Protein AF-A0A498RGE2-F1 (afdb_monomer_lite)

Structure (mmCIF, N/CA/C/O backbone):
data_AF-A0A498RGE2-F1
#
_entry.id   AF-A0A498RGE2-F1
#
loop_
_atom_site.group_PDB
_atom_site.id
_atom_site.type_symbol
_atom_site.label_atom_id
_atom_site.label_alt_id
_atom_site.label_comp_id
_atom_site.label_asym_id
_atom_site.label_entity_id
_atom_site.label_seq_id
_atom_site.pdbx_PDB_ins_code
_atom_site.Cartn_x
_atom_site.Cartn_y
_atom_site.Cartn_z
_atom_site.occupancy
_atom_site.B_iso_or_equiv
_atom_site.auth_seq_id
_atom_site.auth_comp_id
_atom_site.auth_asym_id
_atom_site.auth_atom_id
_atom_site.pdbx_PDB_model_num
ATOM 1 N N . MET A 1 1 ? 7.364 8.543 9.992 1.00 53.34 1 MET A N 1
ATOM 2 C CA . MET A 1 1 ? 6.316 8.303 11.012 1.00 53.34 1 MET A CA 1
ATOM 3 C C . MET A 1 1 ? 5.193 7.409 10.470 1.00 53.34 1 MET A C 1
ATOM 5 O O . MET A 1 1 ? 4.774 6.517 11.194 1.00 53.34 1 MET A O 1
ATOM 9 N N . GLY A 1 2 ? 4.799 7.545 9.193 1.00 64.88 2 GLY A N 1
ATOM 10 C CA . GLY A 1 2 ? 3.696 6.789 8.573 1.00 64.88 2 GLY A CA 1
ATOM 11 C C . GLY A 1 2 ? 3.814 5.257 8.532 1.00 64.88 2 GLY A C 1
ATOM 12 O O . GLY A 1 2 ? 2.854 4.574 8.858 1.00 64.88 2 GLY A O 1
ATOM 13 N N . PHE A 1 3 ? 4.977 4.668 8.241 1.00 69.62 3 PHE A N 1
ATOM 14 C CA . PHE A 1 3 ? 5.046 3.205 8.077 1.00 69.62 3 PHE A CA 1
ATOM 15 C C . PHE A 1 3 ? 4.809 2.383 9.363 1.00 69.62 3 PHE A C 1
ATOM 17 O O . PHE A 1 3 ? 4.374 1.236 9.297 1.00 69.62 3 PHE A O 1
ATOM 24 N N . ARG A 1 4 ? 5.022 2.962 10.557 1.00 73.94 4 ARG A N 1
ATOM 25 C CA . ARG A 1 4 ? 4.638 2.302 11.823 1.00 73.94 4 ARG A CA 1
ATOM 26 C C . ARG A 1 4 ? 3.119 2.101 11.921 1.00 73.94 4 ARG A C 1
ATOM 28 O O . ARG A 1 4 ? 2.698 1.096 12.483 1.00 73.94 4 ARG A O 1
ATOM 35 N N . LYS A 1 5 ? 2.324 3.019 11.351 1.00 78.50 5 LYS A N 1
ATOM 36 C CA . LYS A 1 5 ? 0.858 2.911 11.251 1.00 78.50 5 LYS A CA 1
ATOM 37 C C . LYS A 1 5 ? 0.478 1.703 10.395 1.00 78.50 5 LYS A C 1
ATOM 39 O O . LYS A 1 5 ? -0.290 0.871 10.855 1.00 78.50 5 LYS A O 1
ATOM 44 N N . ILE A 1 6 ? 1.100 1.560 9.222 1.00 79.56 6 ILE A N 1
ATOM 45 C CA . ILE A 1 6 ? 0.898 0.415 8.318 1.00 79.56 6 ILE A CA 1
ATOM 46 C C . ILE A 1 6 ? 1.194 -0.908 9.030 1.00 79.56 6 ILE A C 1
ATOM 48 O O . ILE A 1 6 ? 0.328 -1.774 9.076 1.00 79.56 6 ILE A O 1
ATOM 52 N N . ASN A 1 7 ? 2.360 -1.045 9.670 1.00 75.56 7 ASN A N 1
ATOM 53 C CA . ASN A 1 7 ? 2.698 -2.278 10.393 1.00 75.56 7 ASN A CA 1
ATOM 54 C C . ASN A 1 7 ? 1.708 -2.592 11.521 1.00 75.56 7 ASN A C 1
ATOM 56 O O . ASN A 1 7 ? 1.348 -3.751 11.709 1.00 75.56 7 ASN A O 1
ATOM 60 N N . GLY A 1 8 ? 1.262 -1.566 12.252 1.00 78.44 8 GLY A N 1
ATOM 61 C CA . GLY A 1 8 ? 0.224 -1.710 13.270 1.00 78.44 8 GLY A CA 1
ATOM 62 C C . GLY A 1 8 ? -1.069 -2.269 12.680 1.00 78.44 8 GLY A C 1
ATOM 63 O O . GLY A 1 8 ? -1.542 -3.300 13.145 1.00 78.44 8 GLY A O 1
ATOM 64 N N . MET A 1 9 ? -1.573 -1.656 11.606 1.00 83.12 9 MET A N 1
ATOM 65 C CA . MET A 1 9 ? -2.810 -2.083 10.941 1.00 83.12 9 MET A CA 1
ATOM 66 C C . MET A 1 9 ? -2.711 -3.492 10.343 1.00 83.12 9 MET A C 1
ATOM 68 O O . MET A 1 9 ? -3.679 -4.243 10.371 1.00 83.12 9 MET A O 1
ATOM 72 N N . ILE A 1 10 ? -1.542 -3.885 9.829 1.00 79.50 10 ILE A N 1
ATOM 73 C CA . ILE A 1 10 ? -1.311 -5.261 9.361 1.00 79.50 10 ILE A CA 1
ATOM 74 C C . ILE A 1 10 ? -1.390 -6.233 10.538 1.00 79.50 10 ILE A C 1
ATOM 76 O O . ILE A 1 10 ? -2.059 -7.258 10.454 1.00 79.50 10 ILE A O 1
ATOM 80 N N . SER A 1 11 ? -0.726 -5.907 11.651 1.00 76.25 11 SER A N 1
ATOM 81 C CA . SER A 1 11 ? -0.675 -6.787 12.823 1.00 76.25 11 SER A CA 1
ATOM 82 C C . SER A 1 11 ? -2.037 -6.995 13.491 1.00 76.25 11 SER A C 1
ATOM 84 O O . SER A 1 11 ? -2.262 -8.045 14.088 1.00 76.25 11 SER A O 1
ATOM 86 N N . THR A 1 12 ? -2.945 -6.023 13.374 1.00 82.12 12 THR A N 1
ATOM 87 C CA . THR A 1 12 ? -4.313 -6.100 13.904 1.00 82.12 12 THR A CA 1
ATOM 88 C C . THR A 1 12 ? -5.314 -6.695 12.913 1.00 82.12 12 THR A C 1
ATOM 90 O O . THR A 1 12 ? -6.425 -7.031 13.312 1.00 82.12 12 THR A O 1
ATOM 93 N N . GLY A 1 13 ? -4.938 -6.864 11.638 1.00 81.44 13 GLY A N 1
ATOM 94 C CA . GLY A 1 13 ? -5.850 -7.293 10.571 1.00 81.44 13 GLY A CA 1
ATOM 95 C C . GLY A 1 13 ? -6.741 -6.172 10.015 1.00 81.44 13 GLY A C 1
ATOM 96 O O . GLY A 1 13 ? -7.682 -6.448 9.269 1.00 81.44 13 GLY A O 1
ATOM 97 N N . ASP A 1 14 ? -6.441 -4.915 10.351 1.00 86.88 14 ASP A N 1
ATOM 98 C CA . ASP A 1 14 ? -7.159 -3.728 9.875 1.00 86.88 14 ASP A CA 1
ATOM 99 C C . ASP A 1 14 ? -6.709 -3.272 8.482 1.00 86.88 14 ASP A C 1
ATOM 101 O O . ASP A 1 14 ? -7.415 -2.497 7.836 1.00 86.88 14 ASP A O 1
ATOM 105 N N . LEU A 1 15 ? -5.542 -3.730 8.018 1.00 85.25 15 LEU A N 1
ATOM 106 C CA . LEU A 1 15 ? -5.046 -3.519 6.660 1.00 85.25 15 LEU A CA 1
ATOM 107 C C . LEU A 1 15 ? -4.762 -4.857 5.984 1.00 85.25 15 LEU A C 1
ATOM 109 O O . LEU A 1 15 ? -3.949 -5.647 6.463 1.00 85.25 15 LEU A O 1
ATOM 113 N N . LEU A 1 16 ? -5.410 -5.074 4.845 1.00 84.75 16 LEU A N 1
ATOM 114 C CA . LEU A 1 16 ? -5.308 -6.286 4.043 1.00 84.75 16 LEU A CA 1
ATOM 115 C C . LEU A 1 16 ? -4.847 -5.942 2.629 1.00 84.75 16 LEU A C 1
ATOM 117 O O . LEU A 1 16 ? -5.248 -4.919 2.076 1.00 84.75 16 LEU A O 1
ATOM 121 N N . PHE A 1 17 ? -4.051 -6.821 2.029 1.00 83.00 17 PHE A N 1
ATOM 122 C CA . PHE A 1 17 ? -3.541 -6.652 0.672 1.00 83.00 17 PHE A CA 1
ATOM 123 C C . PHE A 1 17 ? -4.116 -7.726 -0.242 1.00 83.00 17 PHE A C 1
ATOM 125 O O . PHE A 1 17 ? -4.175 -8.896 0.125 1.00 83.00 17 PHE A O 1
ATOM 132 N N . HIS A 1 18 ? -4.503 -7.337 -1.453 1.00 83.75 18 HIS A N 1
ATOM 133 C CA . HIS A 1 18 ? -5.138 -8.216 -2.430 1.00 83.75 18 HIS A CA 1
ATOM 134 C C . HIS A 1 18 ? -4.461 -8.072 -3.787 1.00 83.75 18 HIS A C 1
ATOM 136 O O . HIS A 1 18 ? -4.309 -6.963 -4.298 1.00 83.75 18 HIS A O 1
ATOM 142 N N . LYS A 1 19 ? -4.072 -9.202 -4.382 1.00 83.19 19 LYS A N 1
ATOM 143 C CA . LYS A 1 19 ? -3.676 -9.257 -5.789 1.00 83.19 19 LYS A CA 1
ATOM 144 C C . LYS A 1 19 ? -4.869 -9.700 -6.596 1.00 83.19 19 LYS A C 1
ATOM 146 O O . LYS A 1 19 ? -5.374 -10.806 -6.416 1.00 83.19 19 LYS A O 1
ATOM 151 N N . VAL A 1 20 ? -5.310 -8.837 -7.490 1.00 82.25 20 VAL A N 1
ATOM 152 C CA . VAL A 1 20 ? -6.474 -9.100 -8.327 1.00 82.25 20 VAL A CA 1
ATOM 153 C C . VAL A 1 20 ? -6.135 -8.750 -9.760 1.00 82.25 20 VAL A C 1
ATOM 155 O O . VAL A 1 20 ? -5.258 -7.934 -10.019 1.00 82.25 20 VAL A O 1
ATOM 158 N N . LYS A 1 21 ? -6.817 -9.373 -10.716 1.00 82.62 21 LYS A N 1
ATOM 159 C CA . LYS A 1 21 ? -6.765 -8.892 -12.091 1.00 82.62 21 LYS A CA 1
ATOM 160 C C . LYS A 1 21 ? -7.675 -7.677 -12.178 1.00 82.62 21 LYS A C 1
ATOM 162 O O . LYS A 1 21 ? -8.896 -7.833 -12.165 1.00 82.62 21 LYS A O 1
ATOM 167 N N . VAL A 1 22 ? -7.083 -6.492 -12.243 1.00 75.38 22 VAL A N 1
ATOM 168 C CA . VAL A 1 22 ? -7.833 -5.259 -12.484 1.00 75.38 22 VAL A CA 1
ATOM 169 C C . VAL A 1 22 ? -7.916 -5.086 -13.999 1.00 75.38 22 VAL A C 1
ATOM 171 O O . VAL A 1 22 ? -6.924 -5.227 -14.706 1.00 75.38 22 VAL A O 1
ATOM 174 N N . SER A 1 23 ? -9.112 -4.892 -14.548 1.00 66.81 23 SER A N 1
ATOM 175 C CA . SER A 1 23 ? -9.268 -4.601 -15.976 1.00 66.81 23 SER A CA 1
ATOM 176 C C . SER A 1 23 ? -9.167 -3.095 -16.203 1.00 66.81 23 SER A C 1
ATOM 178 O O . SER A 1 23 ? -9.945 -2.359 -15.601 1.00 66.81 23 SER A O 1
ATOM 180 N N . GLY A 1 24 ? -8.290 -2.649 -17.103 1.00 67.88 24 GLY A N 1
ATOM 181 C CA . GLY A 1 24 ? -8.163 -1.238 -17.489 1.00 67.88 24 GLY A CA 1
ATOM 182 C C . GLY A 1 24 ? -6.775 -0.671 -17.200 1.00 67.88 24 GLY A C 1
ATOM 183 O O . GLY A 1 24 ? -5.805 -1.419 -17.157 1.00 67.88 24 GLY A O 1
ATOM 184 N N . GLU A 1 25 ? -6.696 0.648 -17.022 1.00 75.75 25 GLU A N 1
ATOM 185 C CA . GLU A 1 25 ? -5.448 1.397 -16.773 1.00 75.75 25 GLU A CA 1
ATOM 186 C C . GLU A 1 25 ? -5.132 1.566 -15.272 1.00 75.75 25 GLU A C 1
ATOM 188 O O . GLU A 1 25 ? -4.143 2.191 -14.901 1.00 75.75 25 GLU A O 1
ATOM 193 N N . VAL A 1 26 ? -5.958 0.992 -14.390 1.00 82.38 26 VAL A N 1
ATOM 194 C CA . VAL A 1 26 ? -5.781 1.076 -12.935 1.00 82.38 26 VAL A CA 1
ATOM 195 C C . VAL A 1 26 ? -4.771 0.030 -12.471 1.00 82.38 26 VAL A C 1
ATOM 197 O O . VAL A 1 26 ? -5.017 -1.172 -12.564 1.00 82.38 26 VAL A O 1
ATOM 200 N N . HIS A 1 27 ? -3.649 0.490 -11.922 1.00 88.06 27 HIS A N 1
ATOM 201 C CA . HIS A 1 27 ? -2.591 -0.374 -11.392 1.00 88.06 27 HIS A CA 1
ATOM 202 C C . HIS A 1 27 ? -2.847 -0.823 -9.946 1.00 88.06 27 HIS A C 1
ATOM 204 O O . HIS A 1 27 ? -2.412 -1.903 -9.542 1.00 88.06 27 HIS A O 1
ATOM 210 N N . GLY A 1 28 ? -3.572 -0.027 -9.165 1.00 87.75 28 GLY A N 1
ATOM 211 C CA . GLY A 1 28 ? -3.933 -0.330 -7.789 1.00 87.75 28 GLY A CA 1
ATOM 212 C C . GLY A 1 28 ? -4.964 0.655 -7.261 1.00 87.75 28 GLY A C 1
ATOM 213 O O . GLY A 1 28 ? -5.253 1.657 -7.909 1.00 87.75 28 GLY A O 1
ATOM 214 N N . PHE A 1 29 ? -5.582 0.309 -6.137 1.00 88.38 29 PHE A N 1
ATOM 215 C CA . PHE A 1 29 ? -6.520 1.185 -5.447 1.00 88.38 29 PHE A CA 1
ATOM 216 C C . PHE A 1 29 ? -6.666 0.798 -3.973 1.00 88.38 29 PHE A C 1
ATOM 218 O O . PHE A 1 29 ? -6.476 -0.361 -3.581 1.00 88.38 29 PHE A O 1
ATOM 225 N N . VAL A 1 30 ? -7.090 1.756 -3.152 1.00 88.25 30 VAL A N 1
ATOM 226 C CA . VAL A 1 30 ? -7.442 1.546 -1.743 1.00 88.25 30 VAL A CA 1
ATOM 227 C C . VAL A 1 30 ? -8.951 1.557 -1.567 1.00 88.25 30 VAL A C 1
ATOM 229 O O . VAL A 1 30 ? -9.648 2.399 -2.125 1.00 88.25 30 VAL A O 1
ATOM 232 N N . TYR A 1 31 ? -9.462 0.666 -0.722 1.00 87.19 31 TYR A N 1
ATOM 233 C CA . TYR A 1 31 ? -10.863 0.614 -0.323 1.00 87.19 31 TYR A CA 1
ATOM 234 C C . TYR A 1 31 ? -11.009 0.464 1.194 1.00 87.19 31 TYR A C 1
ATOM 236 O O . TYR A 1 31 ? -10.445 -0.451 1.796 1.00 87.19 31 TYR A O 1
ATOM 244 N N . LYS A 1 32 ? -11.817 1.322 1.826 1.00 86.31 32 LYS A N 1
ATOM 245 C CA . LYS A 1 32 ? -12.249 1.136 3.221 1.00 86.31 32 LYS A CA 1
ATOM 246 C C . LYS A 1 32 ? -13.622 0.475 3.272 1.00 86.31 32 LYS A C 1
ATOM 248 O O . LYS A 1 32 ? -14.618 1.068 2.855 1.00 86.31 32 LYS A O 1
ATOM 253 N N . SER A 1 33 ? -13.679 -0.724 3.841 1.00 83.69 33 SER A N 1
ATOM 254 C CA . SER A 1 33 ? -14.932 -1.435 4.094 1.00 83.69 33 SER A CA 1
ATOM 255 C C . SER A 1 33 ? -15.804 -0.705 5.115 1.00 83.69 33 SER A C 1
ATOM 257 O O . SER A 1 33 ? -15.324 0.030 5.982 1.00 83.69 33 SER A O 1
ATOM 259 N N . ARG A 1 34 ? -17.109 -0.990 5.082 1.00 80.62 34 ARG A N 1
ATOM 260 C CA . ARG A 1 34 ? -18.068 -0.497 6.089 1.00 80.62 34 ARG A CA 1
ATOM 261 C C . ARG A 1 34 ? -17.770 -1.001 7.504 1.00 80.62 34 ARG A C 1
ATOM 263 O O . ARG A 1 34 ? -18.188 -0.376 8.470 1.00 80.62 34 ARG A O 1
ATOM 270 N N . LYS A 1 35 ? -17.040 -2.115 7.625 1.00 81.44 35 LYS A N 1
ATOM 271 C CA . LYS A 1 35 ? -16.584 -2.686 8.903 1.00 81.44 35 LYS A CA 1
ATOM 272 C C . LYS A 1 35 ? -15.309 -2.014 9.434 1.00 81.44 35 LYS A C 1
ATOM 274 O O . LYS A 1 35 ? -14.777 -2.455 10.443 1.00 81.44 35 LYS A O 1
ATOM 279 N N . GLY A 1 36 ? -14.797 -0.987 8.753 1.00 81.69 36 GLY A N 1
ATOM 280 C CA . GLY A 1 36 ? -13.619 -0.223 9.172 1.00 81.69 36 GLY A CA 1
ATOM 281 C C . GLY A 1 36 ? -12.278 -0.798 8.711 1.00 81.69 36 GLY A C 1
ATOM 282 O O . GLY A 1 36 ? -11.260 -0.126 8.863 1.00 81.69 36 GLY A O 1
ATOM 283 N N . ARG A 1 37 ? -12.264 -1.985 8.089 1.00 86.75 37 ARG A N 1
ATOM 284 C CA . ARG A 1 37 ? -11.051 -2.587 7.516 1.00 86.75 37 ARG A CA 1
ATOM 285 C C . ARG A 1 37 ? -10.662 -1.918 6.208 1.00 86.75 37 ARG A C 1
ATOM 287 O O . ARG A 1 37 ? -11.525 -1.627 5.379 1.00 86.75 37 ARG A O 1
ATOM 294 N N . THR A 1 38 ? -9.368 -1.713 6.029 1.00 88.38 38 THR A N 1
ATOM 295 C CA . THR A 1 38 ? -8.758 -1.154 4.827 1.00 88.38 38 THR A CA 1
ATOM 296 C C . THR A 1 38 ? -8.204 -2.266 3.950 1.00 88.38 38 THR A C 1
ATOM 298 O O . THR A 1 38 ? -7.551 -3.189 4.429 1.00 88.38 38 THR A O 1
ATOM 301 N N . HIS A 1 39 ? -8.443 -2.156 2.653 1.00 88.44 39 HIS A N 1
ATOM 302 C CA . HIS A 1 39 ? -8.009 -3.099 1.642 1.00 88.44 39 HIS A CA 1
ATOM 303 C C . HIS A 1 39 ? -7.192 -2.345 0.597 1.00 88.44 39 HIS A C 1
ATOM 305 O O . HIS A 1 39 ? -7.657 -1.341 0.064 1.00 88.44 39 HIS A O 1
ATOM 311 N N . ILE A 1 40 ? -5.989 -2.826 0.308 1.00 88.56 40 ILE A N 1
ATOM 312 C CA . ILE A 1 40 ? -5.179 -2.381 -0.825 1.00 88.56 40 ILE A CA 1
ATOM 313 C C . ILE A 1 40 ? -5.286 -3.449 -1.906 1.00 88.56 40 ILE A C 1
ATOM 315 O O . ILE A 1 40 ? -4.987 -4.615 -1.651 1.00 88.56 40 ILE A O 1
ATOM 319 N N . PHE A 1 41 ? -5.697 -3.053 -3.101 1.00 87.94 41 PHE A N 1
ATOM 320 C CA . PHE A 1 41 ? -5.774 -3.910 -4.274 1.00 87.94 41 PHE A CA 1
ATOM 321 C C . PHE A 1 41 ? -4.679 -3.513 -5.255 1.00 87.94 41 PHE A C 1
ATOM 323 O O . PHE A 1 41 ? -4.533 -2.337 -5.563 1.00 87.94 41 PHE A O 1
ATOM 330 N N . ILE A 1 42 ? -3.921 -4.491 -5.746 1.00 86.75 42 ILE A N 1
ATOM 331 C CA . ILE A 1 42 ? -2.857 -4.292 -6.734 1.00 86.75 42 ILE A CA 1
ATO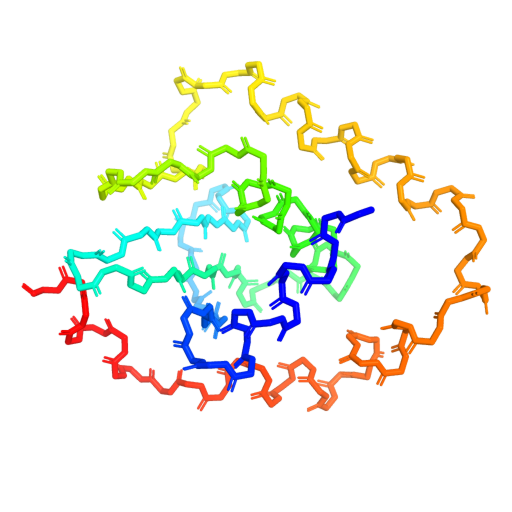M 332 C C . ILE A 1 42 ? -3.114 -5.208 -7.925 1.00 86.75 42 ILE A C 1
ATOM 334 O O . ILE A 1 42 ? -3.478 -6.379 -7.746 1.00 86.75 42 ILE A O 1
ATOM 338 N N . ASP A 1 43 ? -2.905 -4.690 -9.135 1.00 87.25 43 ASP A N 1
ATOM 339 C CA . ASP A 1 43 ? -3.019 -5.497 -10.338 1.00 87.25 43 ASP A CA 1
ATOM 340 C C . ASP A 1 43 ? -1.936 -6.583 -10.377 1.00 87.25 43 ASP A C 1
ATOM 342 O O . ASP A 1 43 ? -0.729 -6.342 -10.372 1.00 87.25 43 ASP A O 1
ATOM 346 N N . SER A 1 44 ? -2.406 -7.824 -10.444 1.00 85.12 44 SER A N 1
ATOM 347 C CA . SER A 1 44 ? -1.597 -9.030 -10.593 1.00 85.12 44 SER A CA 1
ATOM 348 C C . SER A 1 44 ? -0.753 -9.077 -11.875 1.00 85.12 44 SER A C 1
ATOM 350 O O . SER A 1 44 ? 0.156 -9.904 -11.948 1.00 85.12 44 SER A O 1
ATOM 352 N N . SER A 1 45 ? -1.051 -8.241 -12.879 1.00 87.25 45 SER A N 1
ATOM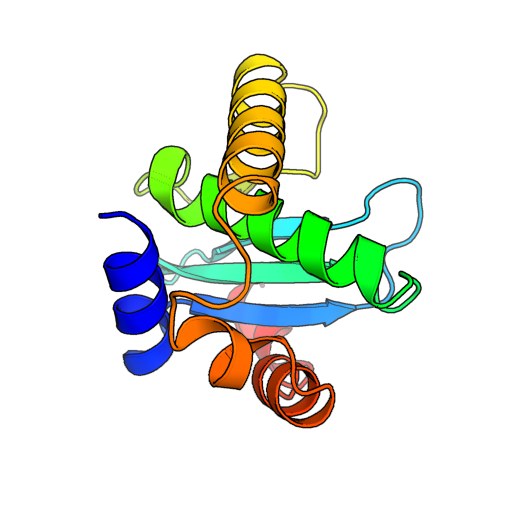 353 C CA . SER A 1 45 ? -0.318 -8.203 -14.153 1.00 87.25 45 SER A CA 1
ATOM 354 C C . SER A 1 45 ? 0.958 -7.352 -14.128 1.00 87.25 45 SER A C 1
ATOM 356 O O . SER A 1 45 ? 1.775 -7.437 -15.051 1.00 87.25 45 SER A O 1
ATOM 358 N N . LEU A 1 46 ? 1.158 -6.561 -13.069 1.00 83.19 46 LEU A N 1
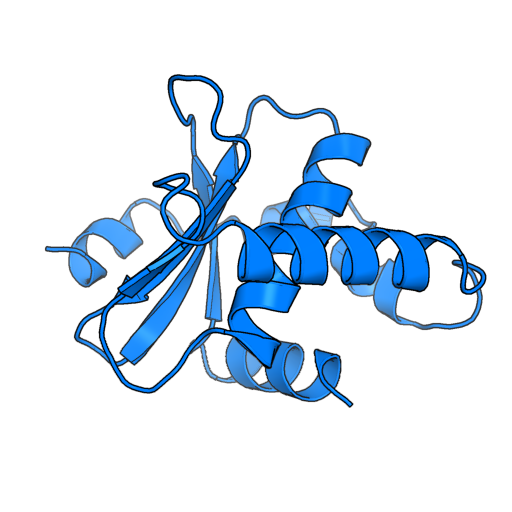ATOM 359 C CA . LEU A 1 46 ? 2.281 -5.638 -12.961 1.00 83.19 46 LEU A CA 1
ATOM 360 C C . LEU A 1 46 ? 3.630 -6.354 -12.856 1.00 83.19 46 LEU A C 1
ATOM 362 O O . LEU A 1 46 ? 3.771 -7.431 -12.272 1.00 83.19 46 LEU A O 1
ATOM 366 N N . SER A 1 47 ? 4.665 -5.700 -13.388 1.00 82.94 47 SER A N 1
ATOM 367 C CA . SER A 1 47 ? 6.041 -6.125 -13.143 1.00 82.94 47 SER A CA 1
ATOM 368 C C . SER A 1 47 ? 6.384 -5.969 -11.654 1.00 82.94 47 SER A C 1
ATOM 370 O O . SER A 1 47 ? 5.817 -5.105 -10.985 1.00 82.94 47 SER A O 1
ATOM 372 N N . PRO A 1 48 ? 7.366 -6.715 -11.116 1.00 77.31 48 PRO A N 1
ATOM 373 C CA . PRO A 1 48 ? 7.745 -6.589 -9.708 1.00 77.31 48 PRO A CA 1
ATOM 374 C C . PRO A 1 48 ? 8.189 -5.181 -9.291 1.00 77.31 48 PRO A C 1
ATOM 376 O O . PRO A 1 48 ? 8.178 -4.861 -8.108 1.00 77.31 48 PRO A O 1
ATOM 379 N N . GLU A 1 49 ? 8.659 -4.356 -10.228 1.00 76.81 49 GLU A N 1
ATOM 380 C CA . GLU A 1 49 ? 9.006 -2.961 -9.954 1.00 76.81 49 GLU A CA 1
ATOM 381 C C . GLU A 1 49 ? 7.767 -2.074 -9.892 1.00 76.81 49 GLU A C 1
ATOM 383 O O . GLU A 1 49 ? 7.593 -1.367 -8.902 1.00 76.81 49 GLU A O 1
ATOM 388 N N . ALA A 1 50 ? 6.880 -2.191 -10.883 1.00 81.19 50 ALA A N 1
ATOM 389 C CA . ALA A 1 50 ? 5.618 -1.464 -10.898 1.00 81.19 50 ALA A CA 1
ATOM 390 C C . ALA A 1 50 ? 4.745 -1.832 -9.689 1.00 81.19 50 ALA A C 1
ATOM 392 O O . ALA A 1 50 ? 4.224 -0.948 -9.027 1.00 81.19 50 ALA A O 1
ATOM 393 N N . GLU A 1 51 ? 4.679 -3.114 -9.321 1.00 80.69 51 GLU A N 1
ATOM 394 C CA . GLU A 1 51 ? 3.962 -3.584 -8.132 1.00 80.69 51 GLU A CA 1
ATOM 395 C C . GLU A 1 51 ? 4.458 -2.902 -6.849 1.00 80.69 51 GLU A C 1
ATOM 397 O O . GLU A 1 51 ? 3.653 -2.477 -6.024 1.00 80.69 51 GLU A O 1
ATOM 402 N N . ARG A 1 52 ? 5.781 -2.776 -6.670 1.00 80.75 52 ARG A N 1
ATOM 403 C CA . ARG A 1 52 ? 6.354 -2.106 -5.490 1.00 80.75 52 ARG A CA 1
ATOM 404 C C . ARG A 1 52 ? 5.990 -0.629 -5.452 1.00 80.75 52 ARG A C 1
ATOM 406 O O . ARG A 1 52 ? 5.685 -0.112 -4.380 1.00 80.75 52 ARG A O 1
ATOM 413 N N . ASP A 1 53 ? 6.053 0.034 -6.598 1.00 82.38 53 ASP A N 1
ATOM 414 C CA . ASP A 1 53 ? 5.746 1.455 -6.706 1.00 82.38 53 ASP A CA 1
ATOM 415 C C . ASP A 1 53 ? 4.270 1.719 -6.423 1.00 82.38 53 ASP A C 1
ATOM 417 O O . ASP A 1 53 ? 3.955 2.562 -5.585 1.00 82.38 53 ASP A O 1
ATOM 421 N N . THR A 1 54 ? 3.383 0.937 -7.039 1.00 84.19 54 THR A N 1
ATOM 422 C CA . THR A 1 54 ? 1.944 0.989 -6.784 1.00 84.19 54 THR A CA 1
ATOM 423 C C . THR A 1 54 ? 1.643 0.684 -5.320 1.00 84.19 54 THR A C 1
ATOM 425 O O . THR A 1 54 ? 0.902 1.413 -4.681 1.00 84.19 54 THR A O 1
ATOM 428 N N . LEU A 1 55 ? 2.275 -0.323 -4.716 1.00 84.38 55 LEU A N 1
ATOM 429 C CA . LEU A 1 55 ? 2.059 -0.629 -3.301 1.00 84.38 55 LEU A CA 1
ATOM 430 C C . LEU A 1 55 ? 2.450 0.535 -2.375 1.00 84.38 55 LEU A C 1
ATOM 432 O O . LEU A 1 55 ? 1.756 0.807 -1.394 1.00 84.38 55 LEU A O 1
ATOM 436 N N . LEU A 1 56 ? 3.561 1.218 -2.666 1.00 83.06 56 LEU A N 1
ATOM 437 C CA . LEU A 1 56 ? 3.988 2.403 -1.917 1.00 83.06 56 LEU A CA 1
ATOM 438 C C . LEU A 1 56 ? 3.013 3.570 -2.097 1.00 83.06 56 LEU A C 1
ATOM 440 O O . LEU A 1 56 ? 2.723 4.260 -1.117 1.00 83.06 56 LEU A O 1
ATOM 444 N N . HIS A 1 57 ? 2.509 3.753 -3.317 1.00 88.38 57 HIS A N 1
ATOM 445 C CA . HIS A 1 57 ? 1.477 4.731 -3.664 1.00 88.38 57 HIS A CA 1
ATOM 446 C C . HIS A 1 57 ? 0.200 4.490 -2.849 1.00 88.38 57 HIS A C 1
ATOM 448 O O . HIS A 1 57 ? -0.215 5.346 -2.068 1.00 88.38 57 HIS A O 1
ATOM 454 N N . GLU A 1 58 ? -0.331 3.266 -2.880 1.00 88.25 58 GLU A N 1
ATOM 455 C CA . GLU A 1 58 ? -1.525 2.889 -2.116 1.00 88.25 58 GLU A CA 1
ATOM 456 C C . GLU A 1 58 ? -1.318 3.009 -0.599 1.00 88.25 58 GLU A C 1
ATOM 458 O O . GLU A 1 58 ? -2.199 3.462 0.137 1.00 88.25 58 GLU A O 1
ATOM 463 N N . CYS A 1 59 ? -0.128 2.672 -0.092 1.00 85.44 59 CYS A N 1
ATOM 464 C CA . CYS A 1 59 ? 0.193 2.884 1.320 1.00 85.44 59 CYS A CA 1
ATOM 465 C C . CYS A 1 59 ? 0.185 4.371 1.700 1.00 85.44 59 CYS A C 1
ATOM 467 O O . CYS A 1 59 ? -0.219 4.698 2.818 1.00 85.44 59 CYS A O 1
ATOM 469 N N . CYS A 1 60 ? 0.602 5.272 0.802 1.00 85.38 60 CYS A N 1
ATOM 470 C CA . CYS A 1 60 ? 0.489 6.711 1.028 1.00 85.38 60 CYS A CA 1
ATOM 471 C C . CYS A 1 60 ? -0.979 7.114 1.200 1.00 85.38 60 CYS A C 1
ATOM 473 O O . CYS A 1 60 ? -1.310 7.764 2.192 1.00 85.38 60 CYS A O 1
ATOM 475 N N . HIS A 1 61 ? -1.882 6.619 0.346 1.00 86.56 61 HIS A N 1
ATOM 476 C CA . HIS A 1 61 ? -3.318 6.847 0.521 1.00 86.56 61 HIS A CA 1
ATOM 477 C C . HIS A 1 61 ? -3.848 6.350 1.871 1.00 86.56 61 HIS A C 1
ATOM 479 O O . HIS A 1 61 ? -4.619 7.054 2.523 1.00 86.56 61 HIS A O 1
ATOM 485 N N . VAL A 1 62 ? -3.395 5.197 2.365 1.00 85.81 62 VAL A N 1
ATOM 486 C CA . VAL A 1 62 ? -3.779 4.713 3.707 1.00 85.81 62 VAL A CA 1
ATOM 487 C C . VAL A 1 62 ? -3.245 5.603 4.837 1.00 85.81 62 VAL A C 1
ATOM 489 O O . VAL A 1 62 ? -3.911 5.803 5.860 1.00 85.81 62 VAL A O 1
ATOM 492 N N . ILE A 1 63 ? -2.027 6.122 4.700 1.00 84.31 63 ILE A N 1
ATOM 493 C CA . ILE A 1 63 ? -1.399 6.928 5.750 1.00 84.31 63 ILE A CA 1
ATOM 494 C C . ILE A 1 63 ? -2.020 8.324 5.797 1.00 84.31 63 ILE A C 1
ATOM 496 O O . ILE A 1 63 ? -2.443 8.727 6.884 1.00 84.31 63 ILE A O 1
ATOM 500 N N . GLU A 1 64 ? -2.075 8.998 4.649 1.00 81.69 64 GLU A N 1
ATOM 501 C CA . GLU A 1 64 ? -2.310 10.442 4.531 1.00 81.69 64 GLU A CA 1
ATOM 502 C C . GLU A 1 64 ? -3.755 10.784 4.129 1.00 81.69 64 GLU A C 1
ATOM 504 O O . GLU A 1 64 ? -4.280 11.818 4.531 1.00 81.69 64 GLU A O 1
ATOM 509 N N . HIS A 1 65 ? -4.432 9.909 3.376 1.00 79.69 65 HIS A N 1
ATOM 510 C CA . HIS A 1 65 ? -5.699 10.254 2.710 1.00 79.69 65 HIS A CA 1
ATOM 511 C C . HIS A 1 65 ? -6.935 9.536 3.269 1.00 79.69 65 HIS A C 1
ATOM 513 O O . HIS A 1 65 ? -8.069 9.976 3.058 1.00 79.69 65 HIS A O 1
ATOM 519 N N . MET A 1 66 ? -6.747 8.422 3.975 1.00 74.88 66 MET A N 1
ATOM 520 C CA . MET A 1 66 ? -7.845 7.620 4.513 1.00 74.88 66 MET A CA 1
ATOM 521 C C . MET A 1 66 ? -8.358 8.168 5.848 1.00 74.88 66 MET A C 1
ATOM 523 O O . MET A 1 66 ? -7.777 7.923 6.907 1.00 74.88 66 MET A O 1
ATOM 527 N N . ASN A 1 67 ? -9.506 8.848 5.781 1.00 65.31 67 ASN A N 1
ATOM 528 C CA . ASN A 1 67 ? -10.292 9.306 6.933 1.00 65.31 67 ASN A CA 1
ATOM 529 C C . ASN A 1 67 ? -11.369 8.261 7.323 1.00 65.31 67 ASN A C 1
ATOM 531 O O . ASN A 1 67 ? -11.482 7.194 6.716 1.00 65.31 67 ASN A O 1
ATOM 535 N N . ASP A 1 68 ? -12.177 8.519 8.357 1.00 58.56 68 ASP A N 1
ATOM 536 C CA . ASP A 1 68 ? -13.127 7.544 8.940 1.00 58.56 68 ASP A CA 1
ATOM 537 C C . ASP A 1 68 ? -14.308 7.111 8.052 1.00 58.56 68 ASP A C 1
ATOM 539 O O . ASP A 1 68 ? -15.047 6.198 8.413 1.00 58.56 68 ASP A O 1
ATOM 543 N N . ASN A 1 69 ? -14.450 7.680 6.856 1.00 59.12 69 ASN A N 1
ATOM 544 C CA . ASN A 1 69 ? -15.541 7.351 5.942 1.00 59.12 69 ASN A CA 1
ATOM 545 C C . ASN A 1 69 ? -15.179 6.187 5.005 1.00 59.12 69 ASN A C 1
ATOM 547 O O . ASN A 1 69 ? -14.045 6.079 4.541 1.00 59.12 69 ASN A O 1
ATOM 551 N N . SER A 1 70 ? -16.160 5.332 4.690 1.00 60.69 70 SER A N 1
ATOM 552 C CA . SER A 1 70 ? -16.022 4.300 3.654 1.00 60.69 70 SER A CA 1
ATOM 553 C C . SER A 1 70 ? -15.784 4.968 2.300 1.00 60.69 70 SER A C 1
ATOM 555 O O . SER A 1 70 ? -16.652 5.702 1.820 1.00 60.69 70 SER A O 1
ATOM 557 N N . TYR A 1 71 ? -14.613 4.746 1.711 1.00 70.38 71 TYR A N 1
ATOM 558 C CA . TYR A 1 71 ? -14.148 5.491 0.548 1.00 70.38 71 TYR A CA 1
ATOM 559 C C . TYR A 1 71 ? -13.191 4.637 -0.294 1.00 70.38 71 TYR A C 1
ATOM 561 O O . TYR A 1 71 ? -12.486 3.784 0.253 1.00 70.38 71 TYR A O 1
ATOM 569 N N . ALA A 1 72 ? -13.208 4.845 -1.613 1.00 71.56 72 ALA A N 1
ATOM 570 C CA . ALA A 1 72 ? -12.279 4.225 -2.551 1.00 71.56 72 ALA A CA 1
ATOM 571 C C . ALA A 1 72 ? -11.393 5.309 -3.185 1.00 71.56 72 ALA A C 1
ATOM 573 O O . ALA A 1 72 ? -11.912 6.346 -3.592 1.00 71.56 72 ALA A O 1
ATOM 574 N N . ILE A 1 73 ? -10.082 5.073 -3.247 1.00 73.69 73 ILE A N 1
ATOM 575 C CA . ILE A 1 73 ? -9.069 5.975 -3.829 1.00 73.69 73 ILE A CA 1
ATOM 576 C C . ILE A 1 73 ? -8.305 5.208 -4.906 1.00 73.69 73 ILE A C 1
ATOM 578 O O . ILE A 1 73 ? -8.074 4.020 -4.709 1.00 73.69 73 ILE A O 1
ATOM 582 N N . GLY A 1 74 ? -7.948 5.855 -6.019 1.00 66.12 74 GLY A N 1
ATOM 583 C CA . GLY A 1 74 ? -7.285 5.209 -7.162 1.00 66.12 74 GLY A CA 1
ATOM 584 C C . GLY A 1 74 ? -8.242 4.605 -8.202 1.00 66.12 74 GLY A C 1
ATOM 585 O O . GLY A 1 74 ? -7.804 3.976 -9.158 1.00 66.12 74 GLY A O 1
ATOM 586 N N . LEU A 1 75 ? -9.562 4.788 -8.037 1.00 64.88 75 LEU A N 1
ATOM 587 C CA . LEU A 1 75 ? -10.583 4.364 -9.014 1.00 64.88 75 LEU A CA 1
ATOM 588 C C . LEU A 1 75 ? -11.179 5.520 -9.832 1.00 64.88 75 LEU A C 1
ATOM 590 O O . LEU A 1 75 ? -11.864 5.265 -10.822 1.00 64.88 75 LEU A O 1
ATOM 594 N N . ASP A 1 76 ? -10.969 6.773 -9.423 1.00 63.41 76 ASP A N 1
ATOM 595 C CA . ASP A 1 76 ? -11.378 7.944 -10.194 1.00 63.41 76 ASP A CA 1
ATOM 596 C C . ASP A 1 76 ? -10.356 9.086 -10.114 1.00 63.41 76 ASP A C 1
AT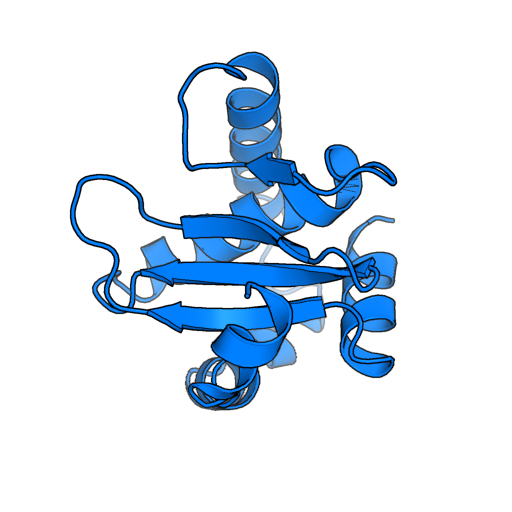OM 598 O O . ASP A 1 76 ? -9.792 9.367 -9.061 1.00 63.41 76 ASP A O 1
ATOM 602 N N . ASP A 1 77 ? -10.165 9.799 -11.226 1.00 59.34 77 ASP A N 1
ATOM 603 C CA . ASP A 1 77 ? -9.244 10.947 -11.327 1.00 59.34 77 ASP A CA 1
ATOM 604 C C . ASP A 1 77 ? -9.771 12.207 -10.613 1.00 59.34 77 ASP A C 1
ATOM 606 O O . ASP A 1 77 ? -9.313 13.328 -10.843 1.00 59.34 77 ASP A O 1
ATOM 610 N N . ARG A 1 78 ? -10.781 12.075 -9.744 1.00 57.06 78 ARG A N 1
ATOM 611 C CA . ARG A 1 78 ? -11.448 13.226 -9.113 1.00 57.06 78 ARG A CA 1
ATOM 612 C C . ARG A 1 78 ? -10.619 13.857 -7.990 1.00 57.06 78 ARG A C 1
ATOM 614 O O . ARG A 1 78 ? -11.051 14.854 -7.416 1.00 57.06 78 ARG A O 1
ATOM 621 N N . HIS A 1 79 ? -9.441 13.305 -7.693 1.00 66.12 79 HIS A N 1
ATOM 622 C CA . HIS A 1 79 ? -8.592 13.673 -6.558 1.00 66.12 79 HIS A CA 1
ATOM 623 C C . HIS A 1 79 ? -7.130 13.916 -6.959 1.00 66.12 79 HIS A C 1
ATOM 625 O O . HIS A 1 79 ? -6.221 13.449 -6.282 1.00 66.12 79 HIS A O 1
ATOM 631 N N . HIS A 1 80 ? -6.918 14.679 -8.036 1.00 70.00 80 HIS A N 1
ATOM 632 C CA . HIS A 1 80 ? -5.603 14.969 -8.626 1.00 70.00 80 HIS A CA 1
ATOM 633 C C . HIS A 1 80 ? -4.514 15.351 -7.604 1.00 70.00 80 HIS A C 1
ATOM 635 O O . HIS A 1 80 ? -3.418 14.807 -7.650 1.00 70.00 80 HIS A O 1
ATOM 641 N N . GLU A 1 81 ? -4.825 16.214 -6.631 1.00 76.50 81 GLU A N 1
ATOM 642 C CA . GLU A 1 81 ? -3.864 16.634 -5.592 1.00 76.50 81 GLU A CA 1
ATOM 643 C C . GLU A 1 81 ? -3.380 15.456 -4.721 1.00 76.50 81 GLU A C 1
ATOM 645 O O . GLU A 1 81 ? -2.204 15.370 -4.381 1.00 76.50 81 GLU A O 1
ATOM 650 N N . ARG A 1 82 ? -4.261 14.495 -4.403 1.00 78.88 82 ARG A N 1
ATOM 651 C CA . ARG A 1 82 ? -3.905 13.310 -3.599 1.00 78.88 82 ARG A CA 1
ATOM 652 C C . ARG A 1 82 ? -3.059 12.313 -4.382 1.00 78.88 82 ARG A C 1
ATOM 654 O O . ARG A 1 82 ? -2.231 11.623 -3.792 1.00 78.88 82 ARG A O 1
ATOM 661 N N . GLU A 1 83 ? -3.294 12.216 -5.686 1.00 80.50 83 GLU A N 1
ATOM 662 C CA . GLU A 1 83 ? -2.489 11.381 -6.579 1.00 80.50 83 GLU A CA 1
ATOM 663 C C . GLU A 1 83 ? -1.080 11.975 -6.749 1.00 80.50 83 GLU A C 1
ATOM 665 O O . GLU A 1 83 ? -0.094 11.244 -6.658 1.00 80.50 83 GLU A O 1
ATOM 670 N N . GLU A 1 84 ? -0.954 13.304 -6.871 1.00 82.19 84 GLU A N 1
ATOM 671 C CA . GLU A 1 84 ? 0.346 13.994 -6.903 1.00 82.19 84 GLU A CA 1
ATOM 672 C C . GLU A 1 84 ? 1.140 13.807 -5.599 1.00 82.19 84 GLU A C 1
ATOM 674 O O . GLU A 1 84 ? 2.329 13.475 -5.639 1.00 82.19 84 GLU A O 1
ATOM 679 N N . GLU A 1 85 ? 0.496 13.949 -4.435 1.00 81.62 85 GLU A N 1
ATOM 680 C CA . GLU A 1 85 ? 1.135 13.711 -3.133 1.00 81.62 85 GLU A CA 1
ATOM 681 C C . GLU A 1 85 ? 1.641 12.265 -2.993 1.00 81.62 85 GLU A C 1
ATOM 683 O O . GLU A 1 85 ? 2.755 12.025 -2.506 1.00 81.62 85 GLU A O 1
ATOM 688 N N . ALA A 1 86 ? 0.856 11.291 -3.461 1.00 76.88 86 ALA A N 1
ATOM 689 C CA . ALA A 1 86 ? 1.241 9.886 -3.450 1.00 76.88 86 ALA A CA 1
ATOM 690 C C . ALA A 1 86 ? 2.418 9.604 -4.406 1.00 76.88 86 ALA A C 1
ATOM 692 O O . ALA A 1 86 ? 3.379 8.925 -4.020 1.00 76.88 86 ALA A O 1
ATOM 693 N N . GLU A 1 87 ? 2.447 10.215 -5.593 1.00 83.44 87 GLU A N 1
ATOM 694 C CA . GLU A 1 87 ? 3.605 10.135 -6.487 1.00 83.44 87 GLU A CA 1
ATOM 695 C C . GLU A 1 87 ? 4.877 10.737 -5.869 1.00 83.44 87 GLU A C 1
ATOM 697 O O . GLU A 1 87 ? 5.979 10.184 -6.004 1.00 83.44 87 GLU A O 1
ATOM 702 N N . GLU A 1 88 ? 4.766 11.889 -5.205 1.00 83.56 88 GLU A N 1
ATOM 703 C CA . GLU A 1 88 ? 5.888 12.517 -4.508 1.00 83.56 88 GLU A CA 1
ATOM 704 C C . GLU A 1 88 ? 6.393 11.648 -3.355 1.00 83.56 88 GLU A C 1
ATOM 706 O O . GLU A 1 88 ? 7.611 11.506 -3.164 1.00 83.56 88 GLU A O 1
ATOM 711 N N . PHE A 1 89 ? 5.478 11.002 -2.627 1.00 79.69 89 PHE A N 1
ATOM 712 C CA . PHE A 1 89 ? 5.814 10.036 -1.590 1.00 79.69 89 PHE A CA 1
ATOM 713 C C . PHE A 1 89 ? 6.644 8.885 -2.164 1.00 79.69 89 PHE A C 1
ATOM 715 O O . PHE A 1 89 ? 7.702 8.556 -1.611 1.00 79.69 89 PHE A O 1
ATOM 722 N N . VAL A 1 90 ? 6.237 8.318 -3.302 1.00 81.31 90 VAL A N 1
ATOM 723 C CA . VAL A 1 90 ? 7.010 7.283 -4.003 1.00 81.31 90 VAL A CA 1
ATOM 724 C C . VAL A 1 90 ? 8.393 7.818 -4.392 1.00 81.31 90 VAL A C 1
ATOM 726 O O . VAL A 1 90 ? 9.408 7.216 -4.036 1.00 81.31 90 VAL A O 1
ATOM 729 N N . LYS A 1 91 ? 8.480 8.983 -5.051 1.00 82.25 91 LYS A N 1
ATOM 730 C CA . LYS A 1 91 ? 9.756 9.590 -5.493 1.00 82.25 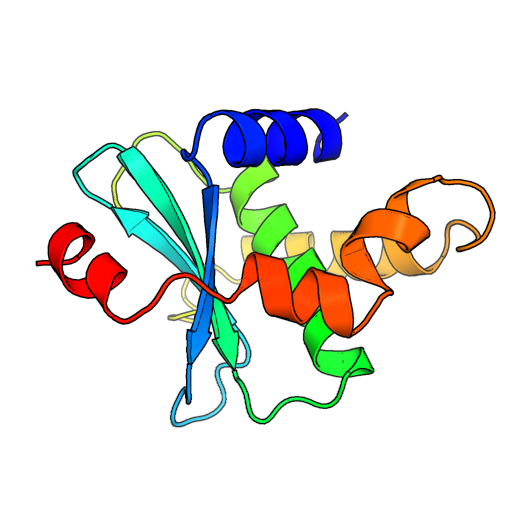91 LYS A CA 1
ATOM 731 C C . LYS A 1 91 ? 10.724 9.832 -4.325 1.00 82.25 91 LYS A C 1
ATOM 733 O O . LYS A 1 91 ? 11.924 9.572 -4.451 1.00 82.25 91 LYS A O 1
ATOM 738 N N . LYS A 1 92 ? 10.224 10.296 -3.177 1.00 79.69 92 LYS A N 1
ATOM 739 C CA . LYS A 1 92 ? 11.022 10.551 -1.967 1.00 79.69 92 LYS A CA 1
ATOM 740 C C . LYS A 1 92 ? 11.537 9.259 -1.338 1.00 79.69 92 LYS A C 1
ATOM 742 O O . LYS A 1 92 ? 12.717 9.176 -0.996 1.00 79.69 92 LYS A O 1
ATOM 747 N N . ASN A 1 93 ? 10.680 8.248 -1.222 1.00 69.62 93 ASN A N 1
ATOM 748 C CA . ASN A 1 93 ? 11.040 6.966 -0.614 1.00 69.62 93 ASN A CA 1
ATOM 749 C C . ASN A 1 93 ? 11.854 6.062 -1.557 1.00 69.62 93 ASN A C 1
ATOM 751 O O . ASN A 1 93 ? 12.567 5.187 -1.077 1.00 69.62 93 ASN A O 1
ATOM 755 N N . LYS A 1 94 ? 11.853 6.330 -2.870 1.00 68.81 94 LYS A N 1
ATOM 756 C CA . LYS A 1 94 ? 12.800 5.742 -3.834 1.00 68.81 94 LYS A CA 1
ATOM 757 C C . LYS A 1 94 ? 14.241 6.241 -3.657 1.00 68.81 94 LYS A C 1
ATOM 759 O O . LYS A 1 94 ? 15.177 5.502 -3.946 1.00 68.81 94 LYS A O 1
ATOM 764 N N . ARG A 1 95 ? 14.437 7.503 -3.237 1.00 49.97 95 ARG A N 1
ATOM 765 C CA . ARG A 1 95 ? 15.759 8.170 -3.184 1.00 49.97 95 ARG A CA 1
ATOM 766 C C . ARG A 1 95 ? 16.536 7.939 -1.888 1.00 49.97 95 ARG A C 1
ATOM 768 O O . ARG A 1 95 ? 17.763 8.015 -1.906 1.00 49.97 95 ARG A O 1
ATOM 775 N N . VAL A 1 96 ? 15.858 7.684 -0.769 1.00 50.34 96 VAL A N 1
ATOM 776 C CA . VAL A 1 96 ? 16.530 7.303 0.482 1.00 50.34 96 VAL A CA 1
ATOM 777 C C . VAL A 1 96 ? 17.073 5.887 0.293 1.00 50.34 96 VAL A C 1
ATOM 779 O O . VAL A 1 96 ? 16.317 4.968 0.002 1.00 50.34 96 VAL A O 1
ATOM 782 N N . ASN A 1 97 ? 18.397 5.748 0.376 1.00 44.75 97 ASN A N 1
ATOM 783 C CA . ASN A 1 97 ? 19.157 4.550 0.029 1.00 44.75 97 ASN A CA 1
ATOM 784 C C . ASN A 1 97 ? 18.484 3.274 0.568 1.00 44.75 97 ASN A C 1
ATOM 786 O O . ASN A 1 97 ? 18.391 3.066 1.777 1.00 44.75 97 ASN A O 1
ATOM 790 N N . PHE A 1 98 ? 18.043 2.426 -0.365 1.00 43.97 98 PHE A N 1
ATOM 791 C CA . PHE A 1 98 ? 17.330 1.156 -0.176 1.00 43.97 98 PHE A CA 1
ATOM 792 C C . PHE A 1 98 ? 17.942 0.291 0.952 1.00 43.97 98 PHE A C 1
ATOM 794 O O . PHE A 1 98 ? 17.241 -0.443 1.635 1.00 43.97 98 PHE A O 1
ATOM 801 N N . LYS A 1 99 ? 19.248 0.420 1.219 1.00 40.59 99 LYS A N 1
ATOM 802 C CA . LYS A 1 99 ? 19.986 -0.375 2.211 1.00 40.59 99 LYS A CA 1
ATOM 803 C C . LYS A 1 99 ? 19.738 -0.041 3.691 1.00 40.59 99 LYS A C 1
ATOM 805 O O . LYS A 1 99 ? 19.949 -0.929 4.511 1.00 40.59 99 LYS A O 1
ATOM 810 N N . ASP A 1 100 ? 19.283 1.157 4.061 1.00 45.25 100 ASP A N 1
ATOM 811 C CA . ASP A 1 100 ? 19.366 1.591 5.474 1.00 45.25 100 ASP A CA 1
ATOM 812 C C . ASP A 1 100 ? 18.142 1.274 6.339 1.00 45.25 100 ASP A C 1
ATOM 814 O O . ASP A 1 100 ? 18.070 1.644 7.514 1.00 45.25 100 ASP A O 1
ATOM 818 N N . HIS A 1 101 ? 17.183 0.519 5.816 1.00 45.00 101 HIS A N 1
ATOM 819 C CA . HIS A 1 101 ? 15.954 0.225 6.527 1.00 45.00 101 HIS A CA 1
ATOM 820 C C . HIS A 1 101 ? 15.568 -1.243 6.317 1.00 45.00 101 HIS A C 1
ATOM 822 O O . HIS A 1 101 ? 15.259 -1.667 5.209 1.00 45.00 101 HIS A O 1
ATOM 828 N N . LEU A 1 102 ? 15.537 -2.001 7.424 1.00 45.28 102 LEU A N 1
ATOM 829 C CA . LEU A 1 102 ? 15.023 -3.374 7.641 1.00 45.28 102 LEU A CA 1
ATOM 830 C C . LEU A 1 102 ? 13.678 -3.728 6.949 1.00 45.28 102 LEU A C 1
ATOM 832 O O . LEU A 1 102 ? 13.207 -4.856 7.036 1.00 45.28 102 LEU A O 1
ATOM 836 N N . TRP A 1 103 ? 13.076 -2.773 6.249 1.00 48.88 103 TRP A N 1
ATOM 837 C CA . TRP A 1 103 ? 11.835 -2.807 5.491 1.00 48.88 103 TRP A CA 1
ATOM 838 C C . TRP A 1 103 ? 11.929 -3.611 4.188 1.00 48.88 103 TRP A C 1
ATOM 840 O O . TRP A 1 103 ? 10.937 -4.195 3.766 1.00 48.88 103 TRP A O 1
ATOM 850 N N . LEU A 1 104 ? 13.115 -3.744 3.584 1.00 43.97 104 LEU A N 1
ATOM 851 C CA . LEU A 1 104 ? 13.289 -4.608 2.407 1.00 43.97 104 LEU A CA 1
ATOM 852 C C . LEU A 1 104 ? 13.077 -6.080 2.705 1.00 43.97 104 LEU A C 1
ATOM 854 O O . LEU A 1 104 ? 12.437 -6.782 1.931 1.00 43.97 104 LEU A O 1
ATOM 858 N N . TRP A 1 105 ? 13.521 -6.540 3.871 1.00 40.97 105 TRP A N 1
ATOM 859 C CA . TRP A 1 105 ? 13.315 -7.933 4.241 1.00 40.97 105 TRP A CA 1
ATOM 860 C C . TRP A 1 105 ? 11.835 -8.302 4.358 1.00 40.97 105 TRP A C 1
ATOM 862 O O . TRP A 1 105 ? 11.536 -9.484 4.296 1.00 40.97 105 TRP A O 1
ATOM 872 N N . PHE A 1 106 ? 10.921 -7.329 4.483 1.00 43.19 106 PHE A N 1
ATOM 873 C CA . PHE A 1 106 ? 9.488 -7.572 4.652 1.00 43.19 106 PHE A CA 1
ATOM 874 C C . PHE A 1 106 ? 8.674 -7.510 3.343 1.00 43.19 106 PHE A C 1
ATOM 876 O O . PHE A 1 106 ? 7.681 -8.216 3.221 1.00 43.19 106 PHE A O 1
ATOM 883 N N . ILE A 1 107 ? 9.091 -6.703 2.357 1.00 45.38 107 ILE A N 1
ATOM 884 C CA . ILE A 1 107 ? 8.296 -6.405 1.141 1.00 45.38 107 ILE A CA 1
ATOM 885 C C . ILE A 1 107 ? 9.059 -6.702 -0.162 1.00 45.38 107 ILE A C 1
ATOM 887 O O . ILE A 1 107 ? 8.469 -6.749 -1.235 1.00 45.38 107 ILE A O 1
ATOM 891 N N . SER A 1 108 ? 10.379 -6.919 -0.103 1.00 39.50 108 SER A N 1
ATOM 892 C CA . SER A 1 108 ? 11.192 -7.233 -1.286 1.00 39.50 108 SER A CA 1
ATOM 893 C C . SER A 1 108 ? 11.481 -8.723 -1.448 1.00 39.50 108 SER A C 1
ATOM 895 O O . SER A 1 108 ? 12.195 -9.095 -2.378 1.00 39.50 108 SER A O 1
ATOM 897 N N . SER A 1 109 ? 10.960 -9.581 -0.563 1.00 44.66 109 SER A N 1
ATOM 898 C CA . SER A 1 109 ? 10.921 -11.014 -0.839 1.00 44.66 109 SER A CA 1
ATOM 899 C C . SER A 1 109 ? 9.659 -11.309 -1.648 1.00 44.66 109 SER A C 1
ATOM 901 O O . SER A 1 109 ? 8.561 -11.109 -1.119 1.00 44.66 109 SER A O 1
ATOM 903 N N . PRO A 1 110 ? 9.766 -11.830 -2.885 1.00 50.34 110 PRO A N 1
ATOM 904 C CA . PRO A 1 110 ? 8.603 -12.280 -3.647 1.00 50.34 110 PRO A CA 1
ATOM 905 C C . PRO A 1 110 ? 7.706 -13.229 -2.842 1.00 50.34 110 PRO A C 1
ATOM 907 O O . PRO A 1 110 ? 6.494 -13.202 -3.010 1.00 50.34 110 PRO A O 1
ATOM 910 N N . SER A 1 111 ? 8.283 -14.010 -1.916 1.00 44.44 111 SER A N 1
ATOM 911 C CA . SER A 1 111 ? 7.543 -14.909 -1.022 1.00 44.44 111 SER A CA 1
ATOM 912 C C . SER A 1 111 ? 6.754 -14.198 0.083 1.00 44.44 111 SER A C 1
ATOM 914 O O . SER A 1 111 ? 5.724 -14.711 0.508 1.00 44.44 111 SER A O 1
ATOM 916 N N . LEU A 1 112 ? 7.195 -13.025 0.548 1.00 47.12 112 LEU A N 1
ATOM 917 C CA . LEU A 1 112 ? 6.467 -12.248 1.556 1.00 47.12 112 LEU A CA 1
ATOM 918 C C . LEU A 1 112 ? 5.378 -11.387 0.933 1.00 47.12 112 LEU A C 1
ATOM 920 O O . LEU A 1 112 ? 4.296 -11.314 1.504 1.00 47.12 112 LEU A O 1
ATOM 924 N N . LEU A 1 113 ? 5.613 -10.838 -0.264 1.00 50.03 113 LEU A N 1
ATOM 925 C CA . LEU A 1 113 ? 4.530 -10.309 -1.096 1.00 50.03 113 LEU A CA 1
ATOM 926 C C . LEU A 1 113 ? 3.472 -11.395 -1.321 1.00 50.03 113 LEU A C 1
ATOM 928 O O . LEU A 1 113 ? 2.295 -11.163 -1.072 1.00 50.03 113 LEU A O 1
ATOM 932 N N . LEU A 1 114 ? 3.884 -12.618 -1.672 1.00 49.06 114 LEU A N 1
ATOM 933 C CA . LEU A 1 114 ? 2.962 -13.750 -1.817 1.00 49.06 114 LEU A CA 1
ATOM 934 C C . LEU A 1 114 ? 2.132 -14.015 -0.550 1.00 49.06 114 LEU A C 1
ATOM 936 O O . LEU A 1 114 ? 0.939 -14.281 -0.650 1.00 49.06 114 LEU A O 1
ATOM 940 N N . ASN A 1 115 ? 2.746 -13.918 0.634 1.00 50.44 115 ASN A N 1
ATOM 941 C CA . ASN A 1 115 ? 2.056 -14.111 1.911 1.00 50.44 115 ASN A CA 1
ATOM 942 C C . ASN A 1 115 ? 1.127 -12.941 2.277 1.00 50.44 115 ASN A C 1
ATOM 944 O O . ASN A 1 115 ? 0.074 -13.182 2.861 1.00 50.44 115 ASN A O 1
ATOM 948 N N . LEU A 1 116 ? 1.484 -11.701 1.922 1.00 52.50 116 LEU A N 1
ATOM 949 C CA . LEU A 1 116 ? 0.643 -10.513 2.125 1.00 52.50 116 LEU A CA 1
ATOM 950 C C . LEU A 1 116 ? -0.649 -10.579 1.301 1.00 52.50 116 LEU A C 1
ATOM 952 O O . LEU A 1 116 ? -1.690 -10.128 1.767 1.00 52.50 116 LEU A O 1
ATOM 956 N N . PHE A 1 117 ? -0.579 -11.172 0.108 1.00 53.28 117 PHE A N 1
ATOM 957 C CA . PHE A 1 117 ? -1.695 -11.291 -0.833 1.00 53.28 117 PHE A CA 1
ATOM 958 C C . PHE A 1 117 ? -2.479 -12.607 -0.728 1.00 53.28 117 PHE A C 1
ATOM 960 O O . PHE A 1 117 ? -3.383 -12.840 -1.526 1.00 53.28 117 PHE A O 1
ATOM 967 N N . ASN A 1 118 ? -2.164 -13.474 0.241 1.00 53.16 118 ASN A N 1
ATOM 968 C CA . ASN A 1 118 ? -2.777 -14.803 0.379 1.00 53.16 118 ASN A CA 1
ATOM 969 C C . ASN A 1 118 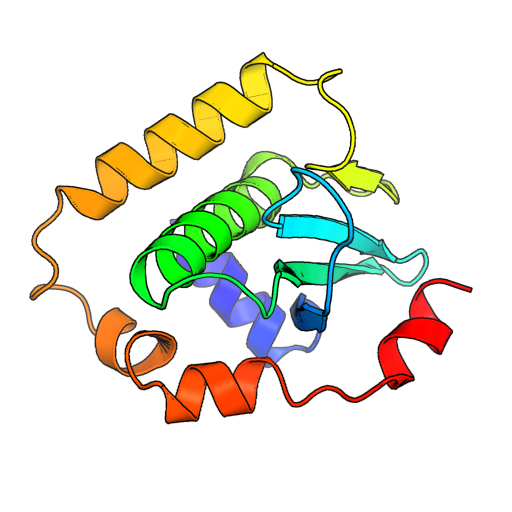? -4.153 -14.779 1.075 1.00 53.16 118 ASN A C 1
ATOM 971 O O . ASN A 1 118 ? -4.628 -15.790 1.596 1.00 53.16 118 ASN A O 1
ATOM 975 N N . VAL A 1 119 ? -4.793 -13.612 1.108 1.00 52.03 119 VAL A N 1
ATOM 976 C CA . VAL A 1 119 ? -6.176 -13.450 1.543 1.00 52.03 119 VAL A CA 1
ATOM 977 C C . VAL A 1 119 ? -7.020 -13.846 0.336 1.00 52.03 119 VAL A C 1
ATOM 979 O O . VAL A 1 119 ? -7.026 -13.141 -0.668 1.00 52.03 119 VAL A O 1
ATOM 982 N N . GLY A 1 120 ? -7.645 -15.024 0.371 1.00 52.12 120 GLY A N 1
ATOM 983 C CA . GLY A 1 120 ? -8.494 -15.511 -0.719 1.00 52.12 120 GLY A CA 1
ATOM 984 C C . GLY A 1 120 ? -9.670 -14.571 -1.028 1.00 52.12 120 GLY A C 1
ATOM 985 O O . GLY A 1 120 ? -9.737 -13.427 -0.588 1.00 52.12 120 GLY A O 1
ATOM 986 N N . SER A 1 121 ? -10.679 -15.058 -1.747 1.00 56.38 121 SER A N 1
ATOM 987 C CA . SER A 1 121 ? -11.883 -14.282 -2.100 1.00 56.38 121 SER A CA 1
ATOM 988 C C . SER A 1 121 ? -12.749 -13.824 -0.907 1.00 56.38 121 SER A C 1
ATOM 990 O O . SER A 1 121 ? -13.823 -13.263 -1.107 1.00 56.38 121 SER A O 1
ATOM 992 N N . ASP A 1 122 ? -12.303 -14.030 0.332 1.00 59.34 122 ASP A N 1
ATOM 993 C CA . ASP A 1 122 ? -13.019 -13.681 1.562 1.00 59.34 122 ASP A CA 1
ATOM 994 C C . ASP A 1 122 ? -13.252 -12.175 1.720 1.00 59.34 122 ASP A C 1
ATOM 996 O O . ASP A 1 122 ? -14.212 -11.775 2.380 1.00 59.34 122 ASP A O 1
ATOM 1000 N N . TRP A 1 123 ? -12.439 -11.337 1.062 1.00 59.81 123 TRP A N 1
ATOM 1001 C CA . TRP A 1 123 ? -12.642 -9.886 1.022 1.00 59.81 123 TRP A CA 1
ATOM 1002 C C . TRP A 1 123 ? -13.997 -9.492 0.425 1.00 59.81 123 TRP A C 1
ATOM 1004 O O . TRP A 1 123 ? -14.525 -8.439 0.771 1.00 59.81 123 TRP A O 1
ATOM 1014 N N . ILE A 1 124 ? -14.605 -10.340 -0.415 1.00 61.88 124 ILE A N 1
ATOM 1015 C CA . ILE A 1 124 ? -15.932 -10.093 -0.995 1.00 61.88 124 ILE A CA 1
ATOM 1016 C C . ILE A 1 124 ? -16.984 -9.917 0.114 1.00 61.88 124 ILE A C 1
ATOM 1018 O O . ILE A 1 124 ? -17.845 -9.047 0.001 1.00 61.88 124 ILE A O 1
ATOM 1022 N N . ASN A 1 125 ? -16.860 -10.651 1.227 1.00 62.69 125 ASN A N 1
ATOM 1023 C CA . ASN A 1 125 ? -17.765 -10.554 2.383 1.00 62.69 125 ASN A CA 1
ATOM 1024 C C . ASN A 1 125 ? -17.586 -9.264 3.207 1.00 62.69 125 ASN A C 1
ATOM 1026 O O . ASN A 1 125 ? -18.318 -9.029 4.174 1.00 62.69 125 ASN A O 1
ATOM 1030 N N . ASP A 1 126 ? -16.561 -8.471 2.892 1.00 59.22 126 ASP A N 1
ATOM 1031 C CA . ASP A 1 126 ? -16.296 -7.174 3.514 1.00 59.22 126 ASP A CA 1
ATOM 1032 C C . ASP A 1 126 ? -16.692 -5.994 2.631 1.00 59.22 126 ASP A C 1
ATOM 1034 O O . ASP A 1 126 ? -16.840 -4.881 3.143 1.00 59.22 126 ASP A O 1
ATOM 1038 N N . ILE A 1 127 ? -16.894 -6.236 1.335 1.00 57.91 127 ILE A N 1
ATOM 1039 C CA . ILE A 1 127 ? -17.325 -5.226 0.365 1.00 57.91 127 ILE A CA 1
ATOM 1040 C C . ILE A 1 127 ? -18.847 -5.245 0.164 1.00 57.91 127 ILE A C 1
ATOM 1042 O O . ILE A 1 127 ? -19.441 -4.176 -0.000 1.00 57.91 127 ILE A O 1
ATOM 1046 N N . ILE A 1 128 ? -19.467 -6.431 0.193 1.00 49.38 128 ILE A N 1
ATOM 1047 C CA . ILE A 1 128 ? -20.923 -6.642 0.076 1.00 49.38 128 ILE A CA 1
ATOM 1048 C C . ILE A 1 128 ? -21.565 -6.629 1.467 1.00 49.38 128 ILE A C 1
ATOM 1050 O O . ILE A 1 128 ? -22.580 -5.911 1.633 1.00 49.38 128 ILE A O 1
#

InterPro domains:
  IPR010359 IrrE N-terminal-like domain [PF06114] (26-88)

Radius of gyration: 13.97 Å; chains: 1; bounding box: 41×32×31 Å

Sequence (128 aa):
MGFRKINGMISTGDLLFHKVKVSGEVHGFVYKSRKGRTHIFIDSSLSPEAERDTLLHECCHVIEHMNDNSYAIGLDDRHHEREEEAEEFVKKNKRVNFKDHLWLWFISSPSLLLNLFNVGSDWINDII

Organism: NCBI:txid1351585

pLDDT: mean 71.07, std 15.05, range [39.5, 88.56]

Secondary structure (DSSP, 8-state):
-HHHHHHHHHHHTSEEEEEE---SS--EEEEE-TTS-EEEEEETTS-HHHHHHHHHHHHHIIIII--SS--EESS-GGGHHHHHHHHHHHHHHHHS-GGGSTTHHHHSSHHHHHHHT---GGGHHHH-

Foldseek 3Di:
DLVVVVVVCVVVVLEAEAEDADPDPQQWKWWQFPVNRIYIYGHPPDDLVSRVLSVQLRSLCVRPPDDRDGDMGRPDCPCVVSSVVSNVSSVVVVPPPPPPDPCCVQRVPPVNVVVRHPPPPCCVVRRD